Protein AF-A0A7K0VM35-F1 (afdb_monomer)

Sequence (77 aa):
MKFLISVIDNLSGSGTPAEMSVIDAFNDELRANGQFIFAWGLEDPKTATVIDNRNDANIESGKPLFDAKENVSGFWL

Foldseek 3Di:
DADKFFDKDLDFPPDDPVNVVVVVVVQVVCVVVVNFDDKDFDGDQLCDWDADCVVHPRDIRNGHPDPDSMDGGIITD

Structure (mmCIF, N/CA/C/O backbone):
data_AF-A0A7K0VM35-F1
#
_entry.id   AF-A0A7K0VM35-F1
#
loop_
_atom_site.group_PDB
_atom_site.id
_atom_site.type_symbol
_atom_site.label_atom_id
_atom_site.label_alt_id
_atom_site.label_comp_id
_atom_site.label_asym_id
_atom_site.label_entity_id
_atom_site.label_seq_id
_atom_site.pdbx_PDB_ins_code
_atom_site.Cartn_x
_atom_site.Cartn_y
_atom_site.Cartn_z
_atom_site.occupancy
_atom_site.B_iso_or_equiv
_atom_site.auth_seq_id
_atom_site.auth_comp_id
_atom_site.auth_asym_id
_atom_site.auth_atom_id
_atom_site.pdbx_PDB_model_num
ATOM 1 N N . MET A 1 1 ? -19.525 -7.530 3.180 1.00 92.00 1 MET A N 1
ATOM 2 C CA . MET A 1 1 ? -18.743 -7.086 2.004 1.00 92.00 1 MET A CA 1
ATOM 3 C C . MET A 1 1 ? -17.395 -6.586 2.498 1.00 92.00 1 MET A C 1
ATOM 5 O O . MET A 1 1 ? -17.332 -6.196 3.657 1.00 92.00 1 MET A O 1
ATOM 9 N N . LYS A 1 2 ? -16.337 -6.671 1.691 1.00 96.19 2 LYS A N 1
ATOM 10 C CA . LYS A 1 2 ? -14.997 -6.177 2.042 1.00 96.19 2 LYS A CA 1
ATOM 11 C C . LYS A 1 2 ? -14.646 -5.002 1.134 1.00 96.19 2 LYS A C 1
ATOM 13 O O . LYS A 1 2 ? -15.144 -4.962 0.009 1.00 96.19 2 LYS A O 1
ATOM 18 N N . PHE A 1 3 ? -13.845 -4.068 1.631 1.00 97.12 3 PHE A N 1
ATOM 19 C CA . PHE A 1 3 ? -13.509 -2.831 0.933 1.00 97.12 3 PHE A CA 1
ATOM 20 C C . PHE A 1 3 ? -12.006 -2.592 1.016 1.00 97.12 3 PHE A C 1
ATOM 22 O O . PHE A 1 3 ? -11.377 -2.981 1.986 1.00 97.12 3 PHE A O 1
ATOM 29 N N . LEU A 1 4 ? -11.445 -1.941 0.003 1.00 97.94 4 LEU A N 1
ATOM 30 C CA . LEU A 1 4 ? -10.106 -1.373 0.078 1.00 97.94 4 LEU A CA 1
ATOM 31 C C . LEU A 1 4 ? -10.266 0.127 0.319 1.00 97.94 4 LEU A C 1
ATOM 33 O O . LEU A 1 4 ? -10.945 0.796 -0.463 1.00 97.94 4 LEU A O 1
ATOM 37 N N . ILE A 1 5 ? -9.646 0.645 1.376 1.00 97.69 5 ILE A N 1
ATOM 38 C CA . ILE A 1 5 ? -9.581 2.085 1.643 1.00 97.69 5 ILE A CA 1
ATOM 39 C C . ILE A 1 5 ? -8.153 2.528 1.346 1.00 97.69 5 ILE A C 1
ATOM 41 O O . ILE A 1 5 ? -7.232 2.132 2.055 1.00 97.69 5 ILE A O 1
ATOM 45 N N . SER A 1 6 ? -7.958 3.317 0.292 1.00 96.56 6 SER A N 1
ATOM 46 C CA . SER A 1 6 ? -6.643 3.853 -0.070 1.00 96.56 6 SER A CA 1
ATOM 47 C C . SER A 1 6 ? -6.322 5.110 0.733 1.00 96.56 6 SER A C 1
ATOM 49 O O . SER A 1 6 ? -7.142 6.024 0.805 1.00 96.56 6 SER A O 1
ATOM 51 N N . VAL A 1 7 ? -5.111 5.171 1.282 1.00 95.31 7 VAL A N 1
ATOM 52 C CA . VAL A 1 7 ? -4.519 6.401 1.821 1.00 95.31 7 VAL A CA 1
ATOM 53 C C . VAL A 1 7 ? -3.696 7.035 0.722 1.00 95.31 7 VAL A C 1
ATOM 55 O O . VAL A 1 7 ? -2.887 6.353 0.094 1.00 95.31 7 VAL A O 1
ATOM 58 N N . ILE A 1 8 ? -3.932 8.317 0.469 1.00 94.06 8 ILE A N 1
ATOM 59 C CA . ILE A 1 8 ? -3.217 9.083 -0.546 1.00 94.06 8 ILE A CA 1
ATOM 60 C C . ILE A 1 8 ? -2.316 10.120 0.113 1.00 94.06 8 ILE A C 1
ATOM 62 O O . ILE A 1 8 ? -2.660 10.679 1.153 1.00 94.06 8 ILE A O 1
ATOM 66 N N . ASP A 1 9 ? -1.172 10.379 -0.507 1.00 92.50 9 ASP A N 1
ATOM 67 C CA . ASP A 1 9 ? -0.234 11.422 -0.107 1.00 92.50 9 ASP A CA 1
ATOM 68 C C . ASP A 1 9 ? 0.462 12.002 -1.348 1.00 92.50 9 ASP A C 1
ATOM 70 O O . ASP A 1 9 ? 0.428 11.430 -2.440 1.00 92.50 9 ASP A O 1
ATOM 74 N N . ASN A 1 10 ? 1.095 13.158 -1.188 1.00 91.69 10 ASN A N 1
ATOM 75 C CA . ASN A 1 10 ? 2.031 13.734 -2.148 1.00 91.69 10 ASN A CA 1
ATOM 76 C C . ASN A 1 10 ? 3.408 14.066 -1.543 1.00 91.69 10 ASN A C 1
ATOM 78 O O . ASN A 1 10 ? 4.267 14.615 -2.242 1.00 91.69 10 ASN A O 1
ATOM 82 N N . LEU A 1 11 ? 3.607 13.738 -0.266 1.00 78.25 11 LEU A N 1
ATOM 83 C CA . LEU A 1 11 ? 4.866 13.797 0.464 1.00 78.25 11 LEU A CA 1
ATOM 84 C C . LEU A 1 11 ? 5.321 12.377 0.844 1.00 78.25 11 LEU A C 1
ATOM 86 O O . LEU A 1 11 ? 4.630 11.395 0.596 1.00 78.25 11 LEU A O 1
ATOM 90 N N . SER A 1 12 ? 6.516 12.277 1.427 1.00 79.00 12 SER A N 1
ATOM 91 C CA . SER A 1 12 ? 7.016 11.049 2.048 1.00 79.00 12 SER A CA 1
ATOM 92 C C . SER A 1 12 ? 7.184 11.283 3.546 1.00 79.00 12 SER A C 1
ATOM 94 O O . SER A 1 12 ? 7.688 12.335 3.950 1.00 79.00 12 SER A O 1
ATOM 96 N N . GLY A 1 13 ? 6.729 10.327 4.362 1.00 77.19 13 GLY A N 1
ATOM 97 C CA . GLY A 1 13 ? 6.810 10.410 5.823 1.00 77.19 13 GLY A CA 1
ATOM 98 C C . GLY A 1 13 ? 6.020 11.578 6.424 1.00 77.19 13 GLY A C 1
ATOM 99 O O . GLY A 1 13 ? 6.469 12.172 7.401 1.00 77.19 13 GLY A O 1
ATOM 100 N N . SER A 1 14 ? 4.874 11.935 5.836 1.00 82.62 14 SER A N 1
ATOM 101 C CA . SER A 1 14 ? 4.042 13.065 6.281 1.00 82.62 14 SER A CA 1
ATOM 102 C C . SER A 1 14 ? 3.318 12.830 7.610 1.00 82.62 14 SER A C 1
ATOM 104 O O . SER A 1 14 ? 2.887 13.794 8.239 1.00 82.62 14 SER A O 1
ATOM 106 N N . GLY A 1 15 ? 3.202 11.570 8.043 1.00 87.06 15 GLY A N 1
ATOM 107 C CA . GLY A 1 15 ? 2.474 11.192 9.248 1.00 87.06 15 GLY A CA 1
ATOM 108 C C . GLY A 1 15 ? 3.046 11.831 10.512 1.00 87.06 15 GLY A C 1
ATOM 109 O O . GLY A 1 15 ? 4.224 11.683 10.844 1.00 87.06 15 GLY A O 1
ATOM 110 N N . THR A 1 16 ? 2.188 12.518 11.256 1.00 92.38 16 THR A N 1
ATOM 111 C CA . THR A 1 16 ? 2.530 13.137 12.538 1.00 92.38 16 THR A CA 1
ATOM 112 C C . THR A 1 16 ? 2.183 12.225 13.719 1.00 92.38 16 THR A C 1
ATOM 114 O O . THR A 1 16 ? 1.259 11.414 13.635 1.00 92.38 16 THR A O 1
ATOM 117 N N . PRO A 1 17 ? 2.835 12.385 14.888 1.00 95.00 17 PRO A N 1
ATOM 118 C CA . PRO A 1 17 ? 2.460 11.636 16.090 1.00 95.00 17 PRO A CA 1
ATOM 119 C C . PRO A 1 17 ? 0.993 11.827 16.510 1.00 95.00 17 PRO A C 1
ATOM 121 O O . PRO A 1 17 ? 0.384 10.917 17.069 1.00 95.00 17 PRO A O 1
ATOM 124 N N . ALA A 1 18 ? 0.417 13.003 16.239 1.00 96.38 18 ALA A N 1
ATOM 125 C CA . ALA A 1 18 ? -0.987 13.278 16.525 1.00 96.38 18 ALA A CA 1
ATOM 126 C C . ALA A 1 18 ? -1.919 12.463 15.615 1.00 96.38 18 ALA A C 1
ATOM 128 O O . ALA A 1 18 ? -2.881 11.875 16.104 1.00 96.38 18 ALA A O 1
ATOM 129 N N . GLU A 1 19 ? -1.612 12.374 14.319 1.00 93.88 19 GLU A N 1
ATOM 130 C CA . GLU A 1 19 ? -2.366 11.539 13.378 1.00 93.88 19 GLU A CA 1
ATOM 131 C C . GLU A 1 19 ? -2.243 10.055 13.715 1.00 93.88 19 GLU A C 1
ATOM 133 O O . GLU A 1 19 ? -3.250 9.354 13.686 1.00 93.88 19 GLU A O 1
ATOM 138 N N . MET A 1 20 ? -1.058 9.586 14.125 1.00 94.00 20 MET A N 1
ATOM 139 C CA . MET A 1 20 ? -0.871 8.198 14.567 1.00 94.00 20 MET A CA 1
ATOM 140 C C . MET A 1 20 ? -1.796 7.837 15.737 1.00 94.00 20 MET A C 1
ATOM 142 O O . MET A 1 20 ? -2.435 6.792 15.706 1.00 94.00 20 MET A O 1
ATOM 146 N N . SER A 1 21 ? -1.955 8.737 16.714 1.00 97.44 21 SER A N 1
ATOM 147 C CA . SER A 1 21 ? -2.884 8.538 17.839 1.00 97.44 21 SER A CA 1
ATOM 148 C C . SER A 1 21 ? -4.351 8.444 17.389 1.00 97.44 21 SER A C 1
ATOM 150 O O . SER A 1 21 ? -5.118 7.619 17.888 1.00 97.44 21 SER A O 1
ATOM 152 N N . VAL A 1 22 ? -4.756 9.255 16.404 1.00 97.69 22 VAL A N 1
ATOM 153 C CA . VAL A 1 22 ? -6.111 9.195 15.828 1.00 97.69 22 VAL A CA 1
ATOM 154 C C . VAL A 1 22 ? -6.317 7.904 15.028 1.00 97.69 22 VAL A C 1
ATOM 156 O O . VAL A 1 22 ? -7.383 7.293 15.112 1.00 97.69 22 VAL A O 1
ATOM 159 N N . ILE A 1 23 ? -5.297 7.458 14.291 1.00 96.56 23 ILE A N 1
ATOM 160 C CA . ILE A 1 23 ? -5.305 6.187 13.557 1.00 96.56 23 ILE A CA 1
ATOM 161 C C . ILE A 1 23 ? -5.429 5.003 14.522 1.00 96.56 23 ILE A C 1
ATOM 163 O O . ILE A 1 23 ? -6.183 4.072 14.238 1.00 96.56 23 ILE A O 1
ATOM 167 N N . ASP A 1 24 ? -4.743 5.036 15.665 1.00 97.69 24 ASP A N 1
ATOM 168 C CA . ASP A 1 24 ? -4.846 3.994 16.689 1.00 97.69 24 ASP A CA 1
ATOM 169 C C . ASP A 1 24 ? -6.276 3.887 17.230 1.00 97.69 24 ASP A C 1
ATOM 171 O O . ASP A 1 24 ? -6.855 2.799 17.216 1.00 97.69 24 ASP A O 1
ATOM 175 N N . ALA A 1 25 ? -6.889 5.018 17.592 1.00 98.44 25 ALA A N 1
ATOM 176 C CA . ALA A 1 25 ? -8.280 5.055 18.042 1.00 98.44 25 ALA A CA 1
ATOM 177 C C . ALA A 1 25 ? -9.264 4.533 16.978 1.00 98.44 25 ALA A C 1
ATOM 179 O O . ALA A 1 25 ? -10.165 3.753 17.292 1.00 98.44 25 ALA A O 1
ATOM 180 N N . PHE A 1 26 ? -9.075 4.913 15.711 1.00 98.00 26 PHE A N 1
ATOM 181 C CA . PHE A 1 26 ? -9.890 4.413 14.602 1.00 98.00 26 PHE A CA 1
ATOM 182 C C . PHE A 1 26 ? -9.724 2.899 14.399 1.00 98.00 26 PHE A C 1
ATOM 184 O O . PHE A 1 26 ? -10.706 2.169 14.246 1.00 98.00 26 PHE A O 1
ATOM 191 N N . ASN A 1 27 ? -8.489 2.395 14.447 1.00 98.25 27 ASN A N 1
ATOM 192 C CA . ASN A 1 27 ? -8.211 0.965 14.334 1.00 98.25 27 ASN A CA 1
ATOM 193 C C . ASN A 1 27 ? -8.836 0.169 15.489 1.00 98.25 27 ASN A C 1
ATOM 195 O O . ASN A 1 27 ? -9.334 -0.937 15.269 1.00 98.25 27 ASN A O 1
ATOM 199 N N . ASP A 1 28 ? -8.838 0.716 16.704 1.00 98.62 28 ASP A N 1
ATOM 200 C CA . ASP A 1 28 ? -9.477 0.092 17.863 1.00 98.62 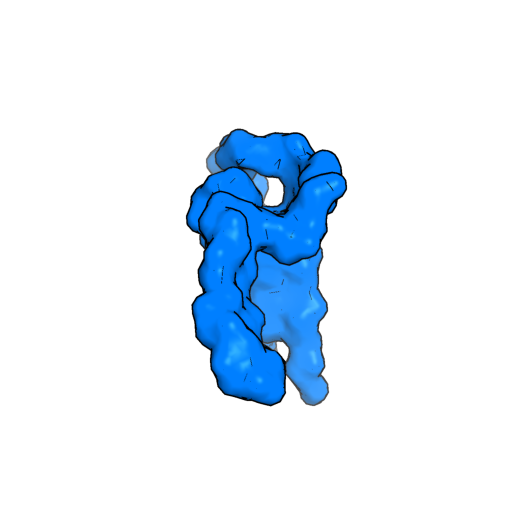28 ASP A CA 1
ATOM 201 C C . ASP A 1 28 ? -10.999 0.021 17.714 1.00 98.62 28 ASP A C 1
ATOM 203 O O . ASP A 1 28 ? -11.592 -1.018 18.017 1.00 98.62 28 ASP A O 1
ATOM 207 N N . GLU A 1 29 ? -11.633 1.055 17.158 1.00 98.50 29 GLU A N 1
ATOM 208 C CA . GLU A 1 29 ? -13.059 1.025 16.824 1.00 98.50 29 GLU A CA 1
ATOM 209 C C . GLU A 1 29 ? -13.370 -0.061 15.781 1.00 98.50 29 GLU A C 1
ATOM 211 O O . GLU A 1 29 ? -14.295 -0.861 15.966 1.00 98.50 29 GLU A O 1
ATOM 216 N N . LEU A 1 30 ? -12.566 -0.166 14.717 1.00 98.31 30 LEU A N 1
ATOM 217 C CA . LEU A 1 30 ? -12.722 -1.223 13.713 1.00 98.31 30 LEU A CA 1
ATOM 218 C C . LEU A 1 30 ? -12.564 -2.622 14.325 1.00 98.31 30 LEU A C 1
ATOM 220 O O . LEU A 1 30 ? -13.310 -3.539 13.971 1.00 98.31 30 LEU A O 1
ATOM 224 N N . ARG A 1 31 ? -11.609 -2.816 15.245 1.00 98.50 31 ARG A N 1
ATOM 225 C CA . ARG A 1 31 ? -11.406 -4.099 15.941 1.00 98.50 31 ARG A CA 1
ATOM 226 C C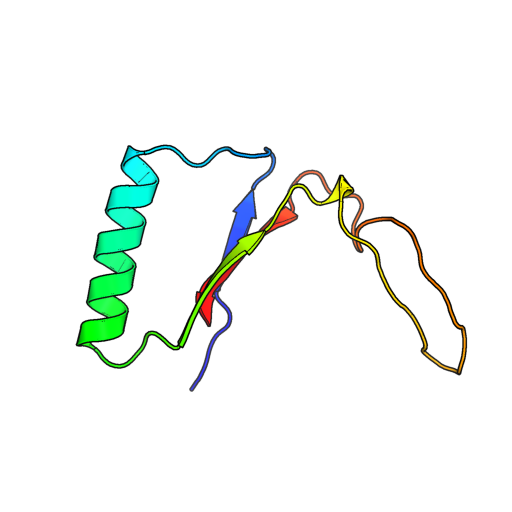 . ARG A 1 31 ? -12.582 -4.436 16.846 1.00 98.50 31 ARG A C 1
ATOM 228 O O . ARG A 1 31 ? -13.083 -5.556 16.778 1.00 98.50 31 ARG A O 1
ATOM 23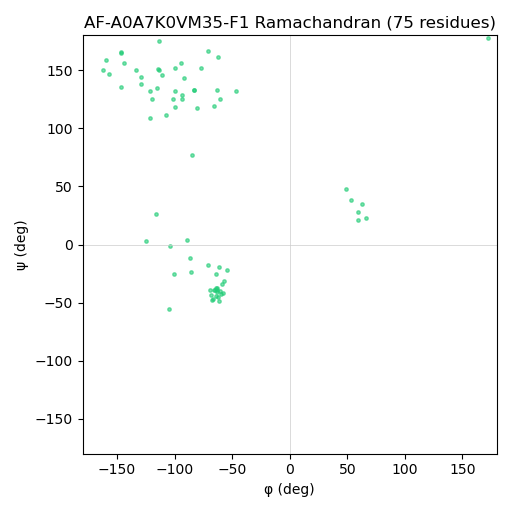5 N N . ALA A 1 32 ? -13.047 -3.477 17.646 1.00 98.69 32 ALA A N 1
ATOM 236 C CA . ALA A 1 32 ? -14.180 -3.657 18.550 1.00 98.69 32 ALA A CA 1
ATOM 237 C C . ALA A 1 32 ? -15.460 -4.064 17.801 1.00 98.69 32 ALA A C 1
ATOM 239 O O . ALA A 1 32 ? -16.243 -4.870 18.299 1.00 98.69 32 ALA A O 1
ATOM 240 N N . ASN A 1 33 ? -15.634 -3.568 16.574 1.00 98.31 33 ASN A N 1
ATOM 241 C CA . ASN A 1 33 ? -16.766 -3.899 15.709 1.00 98.31 33 ASN A CA 1
ATOM 242 C C . ASN A 1 33 ? -16.535 -5.136 14.815 1.00 98.31 33 ASN A C 1
ATOM 244 O O . ASN A 1 33 ? -17.384 -5.459 13.983 1.00 98.31 33 ASN A O 1
ATOM 248 N N . GLY A 1 34 ? -15.401 -5.837 14.947 1.00 97.88 34 GLY A N 1
ATOM 249 C CA . GLY A 1 34 ? -15.073 -7.015 14.132 1.00 97.88 34 GLY A CA 1
ATOM 250 C C . GLY A 1 34 ? -14.852 -6.707 12.644 1.00 97.88 34 GLY A C 1
ATOM 251 O O . GLY A 1 34 ? -15.029 -7.581 11.792 1.00 97.88 34 GLY A O 1
ATOM 252 N N . GLN A 1 35 ? -14.506 -5.460 12.320 1.00 97.94 35 GLN A N 1
ATOM 253 C CA . GLN A 1 35 ? -14.329 -4.959 10.957 1.00 97.94 35 GLN A CA 1
ATOM 254 C C . GLN A 1 35 ? -12.861 -4.889 10.528 1.00 97.94 35 GLN A C 1
ATOM 256 O O . GLN A 1 35 ? -12.595 -4.985 9.334 1.00 97.94 35 GLN A O 1
ATOM 261 N N . PHE A 1 36 ? -11.921 -4.772 11.470 1.00 98.12 36 PHE A N 1
ATOM 262 C CA . PHE A 1 36 ? -10.492 -4.676 11.164 1.00 98.12 36 PHE A CA 1
ATOM 263 C C . PHE A 1 36 ? -9.956 -5.969 10.528 1.00 98.12 36 PHE A C 1
ATOM 265 O O . PHE A 1 36 ? -9.981 -7.026 11.163 1.00 98.12 36 PHE A O 1
ATOM 272 N N . ILE A 1 37 ? -9.432 -5.882 9.301 1.00 98.12 37 ILE A N 1
ATOM 273 C CA . ILE A 1 37 ? -8.693 -6.980 8.657 1.00 98.12 37 ILE A CA 1
ATOM 274 C C . ILE A 1 37 ? -7.199 -6.678 8.672 1.00 98.12 37 ILE A C 1
ATOM 276 O O . ILE A 1 37 ? -6.410 -7.489 9.154 1.00 98.12 37 ILE A O 1
ATOM 280 N N . PHE A 1 38 ? -6.812 -5.523 8.128 1.00 97.62 38 PHE A N 1
ATOM 281 C CA . PHE A 1 38 ? -5.418 -5.128 7.972 1.00 97.62 38 PHE A CA 1
ATOM 282 C C . PHE A 1 38 ? -5.300 -3.619 7.736 1.00 97.62 38 PHE A C 1
ATOM 284 O O . PHE A 1 38 ? -6.191 -3.017 7.139 1.00 97.62 38 PHE A O 1
ATOM 291 N N . ALA A 1 39 ? -4.185 -3.033 8.169 1.00 97.50 39 ALA A N 1
ATOM 292 C CA . ALA A 1 39 ? -3.823 -1.645 7.910 1.00 97.50 39 ALA A CA 1
ATOM 293 C C . ALA A 1 39 ? -2.302 -1.531 7.786 1.00 97.50 39 ALA A C 1
ATOM 295 O O . ALA A 1 39 ? -1.590 -2.115 8.609 1.00 97.50 39 ALA A O 1
ATOM 296 N N . TRP A 1 40 ? -1.802 -0.790 6.795 1.00 95.25 40 TRP A N 1
ATOM 297 C CA . TRP A 1 40 ? -0.361 -0.576 6.634 1.00 95.25 40 TRP A CA 1
ATOM 298 C C . TRP A 1 40 ? -0.030 0.691 5.846 1.00 95.25 40 TRP A C 1
ATOM 300 O O . TRP A 1 40 ? -0.753 1.056 4.917 1.00 95.25 40 TRP A O 1
ATOM 310 N N . GLY A 1 41 ? 1.086 1.325 6.206 1.00 93.44 41 GLY A N 1
ATOM 311 C CA . GLY A 1 41 ? 1.697 2.421 5.452 1.00 93.44 41 GLY A CA 1
ATOM 312 C C . GLY A 1 41 ? 2.738 1.901 4.460 1.00 93.44 41 GLY A C 1
ATOM 313 O O . GLY A 1 41 ? 3.457 0.948 4.743 1.00 93.44 41 GLY A O 1
ATOM 314 N N . LEU A 1 42 ? 2.819 2.514 3.289 1.00 92.38 42 LEU A N 1
ATOM 315 C CA . LEU A 1 42 ? 3.796 2.205 2.251 1.00 92.38 42 LEU A CA 1
ATOM 316 C C . LEU A 1 42 ? 4.946 3.218 2.288 1.00 92.38 42 LEU A C 1
ATOM 318 O O . LEU A 1 42 ? 4.774 4.361 2.701 1.00 92.38 42 LEU A O 1
ATOM 322 N N . GLU A 1 43 ? 6.121 2.776 1.848 1.00 91.44 43 GLU A N 1
ATOM 323 C CA . GLU A 1 43 ? 7.293 3.634 1.644 1.00 91.44 43 GLU A CA 1
ATOM 324 C C . GLU A 1 43 ? 7.095 4.558 0.425 1.00 91.44 43 GLU A C 1
ATOM 326 O O . GLU A 1 43 ? 6.199 4.329 -0.393 1.00 91.44 43 GLU A O 1
ATOM 331 N N . ASP A 1 44 ? 7.949 5.580 0.271 1.00 90.31 44 ASP A N 1
ATOM 332 C CA . ASP A 1 44 ? 7.943 6.469 -0.903 1.00 90.31 44 ASP A CA 1
ATOM 333 C C . ASP A 1 44 ? 7.870 5.658 -2.222 1.00 90.31 44 ASP A C 1
ATOM 335 O O . ASP A 1 44 ? 8.667 4.724 -2.408 1.00 90.31 44 ASP A O 1
ATOM 339 N N . PRO A 1 45 ? 6.974 6.011 -3.173 1.00 91.88 45 PRO A N 1
ATOM 340 C CA .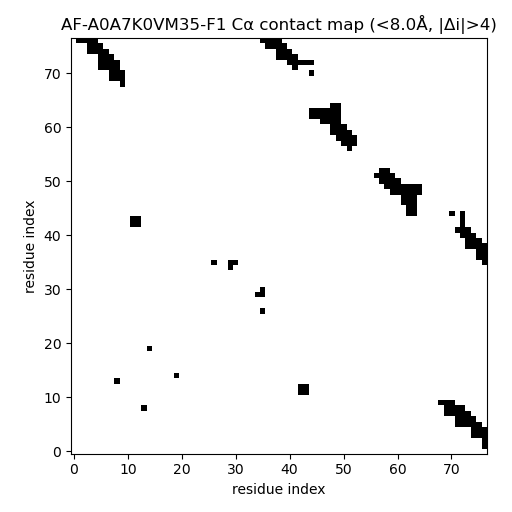 PRO A 1 45 ? 6.801 5.289 -4.436 1.00 91.88 45 PRO A CA 1
ATOM 341 C C . PRO A 1 45 ? 8.079 5.110 -5.258 1.00 91.88 45 PRO A C 1
ATOM 343 O O . PRO A 1 45 ? 8.146 4.196 -6.078 1.00 91.88 45 PRO A O 1
ATOM 346 N N . LYS A 1 46 ? 9.111 5.940 -5.056 1.00 90.75 46 LYS A N 1
ATOM 347 C CA . LYS A 1 46 ? 10.428 5.779 -5.700 1.00 90.75 46 LYS A CA 1
ATOM 348 C C . LYS A 1 46 ? 11.123 4.466 -5.343 1.00 90.75 46 LYS A C 1
ATOM 350 O O . LYS A 1 46 ? 12.038 4.067 -6.055 1.00 90.75 46 LYS A O 1
ATOM 355 N N . THR A 1 47 ? 10.718 3.819 -4.253 1.00 92.75 47 THR A N 1
ATOM 356 C CA . THR A 1 47 ? 11.220 2.502 -3.840 1.00 92.75 47 THR A CA 1
ATOM 357 C C . THR A 1 47 ? 10.459 1.341 -4.485 1.00 92.75 47 THR A C 1
ATOM 359 O O . THR A 1 47 ? 10.902 0.197 -4.406 1.00 92.75 47 THR A O 1
ATOM 362 N N . ALA A 1 48 ? 9.319 1.613 -5.130 1.00 94.44 48 ALA A N 1
ATOM 363 C CA . ALA A 1 48 ? 8.478 0.588 -5.727 1.00 94.44 48 ALA A CA 1
ATOM 364 C C . ALA A 1 48 ? 9.046 0.078 -7.061 1.00 94.44 48 ALA A C 1
ATOM 366 O O . ALA A 1 48 ? 9.684 0.809 -7.818 1.00 94.44 48 ALA A O 1
ATOM 367 N N . THR A 1 49 ? 8.729 -1.177 -7.378 1.00 96.44 49 THR A N 1
ATOM 368 C CA . THR A 1 49 ? 9.030 -1.809 -8.666 1.00 96.44 49 THR A CA 1
ATOM 369 C C . THR A 1 49 ? 7.763 -2.453 -9.224 1.00 96.44 49 THR 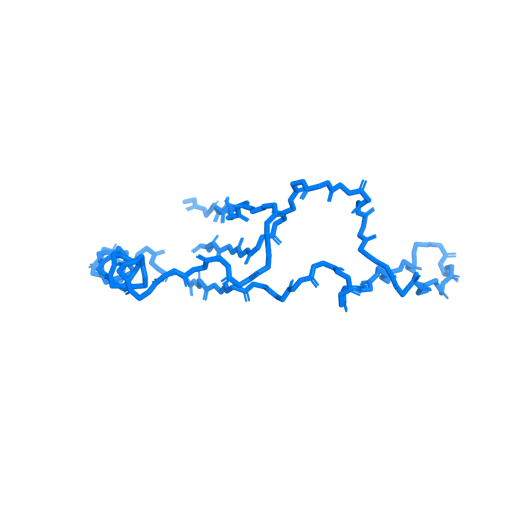A C 1
ATOM 371 O O . THR A 1 49 ? 6.991 -3.064 -8.480 1.00 96.44 49 THR A O 1
ATOM 374 N N . VAL A 1 50 ? 7.517 -2.309 -10.528 1.00 97.00 50 VAL A N 1
ATOM 375 C CA . VAL A 1 50 ? 6.447 -3.041 -11.218 1.00 97.00 50 VAL A CA 1
ATOM 376 C C . VAL A 1 50 ? 7.032 -4.306 -11.813 1.00 97.00 50 VAL A C 1
ATOM 378 O O . VAL A 1 50 ? 7.957 -4.243 -12.621 1.00 97.00 50 VAL A O 1
ATOM 381 N N . ILE A 1 51 ? 6.429 -5.436 -11.452 1.00 97.69 51 ILE A N 1
ATOM 382 C CA . ILE A 1 51 ? 6.675 -6.732 -12.076 1.00 97.69 51 ILE A CA 1
ATOM 383 C C . ILE A 1 51 ? 5.550 -7.005 -13.074 1.00 97.69 51 ILE A C 1
ATOM 385 O O . ILE A 1 51 ? 4.384 -7.105 -12.687 1.00 97.69 51 ILE A O 1
ATOM 389 N N . ASP A 1 52 ? 5.895 -7.131 -14.354 1.00 97.25 52 ASP A N 1
ATOM 390 C CA . ASP A 1 52 ? 4.966 -7.477 -15.428 1.00 97.25 52 ASP A CA 1
ATOM 391 C C . ASP A 1 52 ? 5.419 -8.749 -16.146 1.00 97.25 52 ASP A C 1
ATOM 393 O O . ASP A 1 52 ? 6.392 -8.760 -16.900 1.00 97.25 52 ASP A O 1
ATOM 397 N N . ASN A 1 53 ? 4.670 -9.829 -15.920 1.00 97.44 53 ASN A N 1
ATOM 398 C CA . ASN A 1 53 ? 4.871 -11.109 -16.593 1.00 97.44 53 ASN A CA 1
ATOM 399 C C . ASN A 1 53 ? 3.678 -11.511 -17.476 1.00 97.44 53 ASN A C 1
ATOM 401 O O . ASN A 1 53 ? 3.416 -12.694 -17.695 1.00 97.44 53 ASN A O 1
ATOM 405 N N . ARG A 1 54 ? 2.901 -10.542 -17.973 1.00 97.31 54 ARG A N 1
ATOM 406 C CA . ARG A 1 54 ? 1.860 -10.826 -18.970 1.00 97.31 54 ARG A CA 1
ATOM 407 C C . ARG A 1 54 ? 2.522 -11.352 -20.242 1.00 97.31 54 ARG A C 1
ATOM 409 O O . ARG A 1 54 ? 3.479 -10.756 -20.722 1.00 97.31 54 ARG A O 1
ATOM 416 N N . ASN A 1 55 ? 1.991 -12.439 -20.802 1.00 97.62 55 ASN A N 1
ATOM 417 C CA . ASN A 1 55 ? 2.541 -13.094 -21.997 1.00 97.62 55 ASN A CA 1
ATOM 418 C C . ASN A 1 55 ? 4.041 -13.442 -21.870 1.00 97.62 55 ASN A C 1
ATOM 420 O O . ASN A 1 55 ? 4.789 -13.263 -22.828 1.00 97.62 55 ASN A O 1
ATOM 424 N N . ASP A 1 56 ? 4.480 -13.875 -20.684 1.00 97.31 56 ASP A N 1
ATOM 425 C CA . ASP A 1 56 ? 5.872 -14.259 -20.401 1.00 97.31 56 ASP A CA 1
ATOM 426 C C . ASP A 1 56 ? 6.903 -13.136 -20.638 1.00 97.31 56 ASP A C 1
ATOM 428 O O . ASP A 1 56 ? 8.073 -13.389 -20.939 1.00 97.31 56 ASP A O 1
ATOM 432 N N . ALA A 1 57 ? 6.478 -11.873 -20.494 1.00 97.50 57 ALA A N 1
ATOM 433 C CA . ALA A 1 57 ? 7.309 -10.707 -20.785 1.00 97.50 57 ALA A CA 1
ATOM 434 C C . ALA A 1 57 ? 8.542 -10.562 -19.874 1.00 97.50 57 ALA A C 1
ATOM 436 O O . ALA A 1 57 ? 9.525 -9.963 -20.305 1.00 97.50 57 ALA A O 1
ATOM 437 N N . ASN A 1 58 ? 8.515 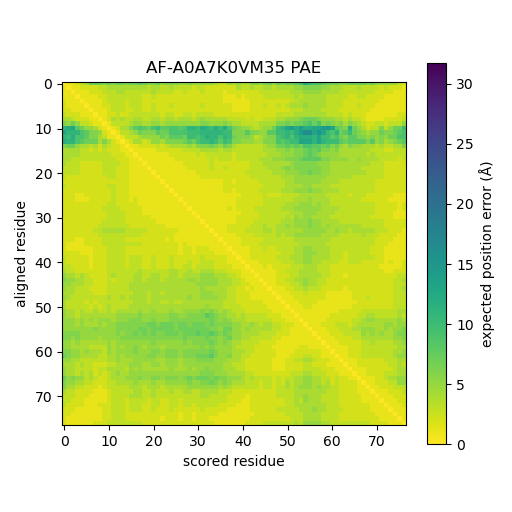-11.110 -18.649 1.00 97.44 5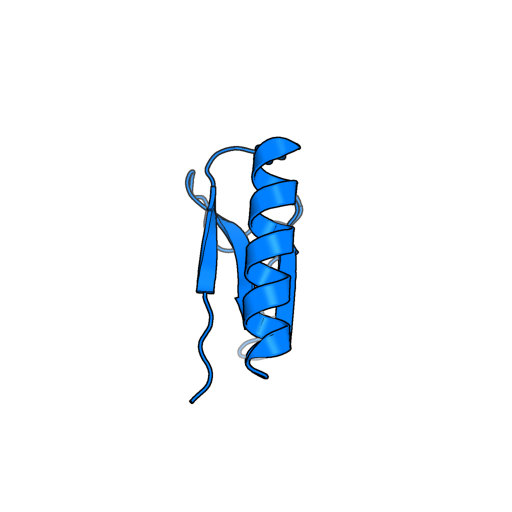8 ASN A N 1
ATOM 438 C CA . ASN A 1 58 ? 9.613 -11.038 -17.674 1.00 97.44 58 ASN A CA 1
ATOM 439 C C . ASN A 1 58 ? 10.179 -9.614 -17.463 1.00 97.44 58 ASN A C 1
ATOM 441 O O . ASN A 1 58 ? 11.393 -9.406 -17.484 1.00 97.44 58 ASN A O 1
ATOM 445 N N . ILE A 1 59 ? 9.304 -8.624 -17.268 1.00 97.88 59 ILE A N 1
ATOM 446 C CA . ILE A 1 59 ? 9.695 -7.220 -17.089 1.00 97.88 59 ILE A CA 1
ATOM 447 C C . ILE A 1 59 ? 9.688 -6.848 -15.604 1.00 97.88 59 ILE A C 1
ATOM 449 O O . ILE A 1 59 ? 8.702 -7.058 -14.899 1.00 97.88 59 ILE A O 1
ATOM 453 N N . GLU A 1 60 ? 10.768 -6.205 -15.166 1.00 97.62 60 GLU A N 1
ATOM 454 C CA . GLU A 1 60 ? 10.856 -5.445 -13.921 1.00 97.62 60 GLU A CA 1
ATOM 455 C C . GLU A 1 60 ? 11.191 -3.985 -14.267 1.00 97.62 60 GLU A C 1
ATOM 457 O O . GLU A 1 60 ? 12.168 -3.720 -14.970 1.00 97.62 60 GLU A O 1
ATOM 462 N N . SER A 1 61 ? 10.386 -3.025 -13.803 1.00 96.44 61 SER A N 1
ATOM 463 C CA . SER A 1 61 ? 10.556 -1.614 -14.182 1.00 96.44 61 SER A CA 1
ATOM 464 C C . SER A 1 61 ? 11.559 -0.837 -13.322 1.00 96.44 61 SER A C 1
ATOM 466 O O . SER A 1 61 ? 12.036 0.211 -13.766 1.00 96.44 61 SER A O 1
ATOM 468 N N . GLY A 1 62 ? 11.820 -1.280 -12.085 1.00 95.94 62 GLY A N 1
ATOM 469 C CA . GLY A 1 62 ? 12.559 -0.504 -11.079 1.00 95.94 62 GLY A CA 1
ATOM 470 C C . GLY A 1 62 ? 11.907 0.845 -10.739 1.00 95.94 62 GLY A C 1
ATOM 471 O O . GLY A 1 62 ? 12.597 1.779 -10.333 1.00 95.94 62 GLY A O 1
ATOM 472 N N . LYS A 1 63 ? 10.604 0.988 -11.014 1.00 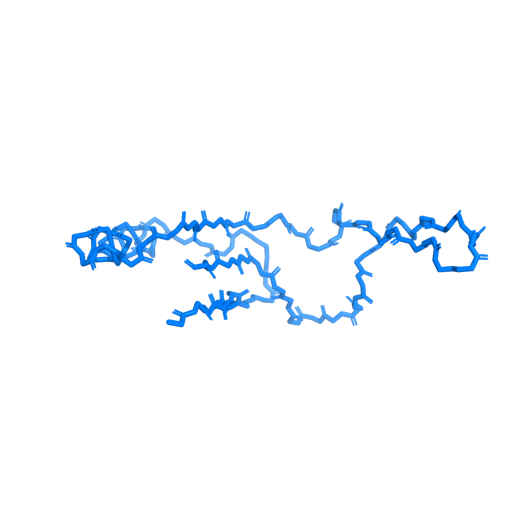94.50 63 LYS A N 1
ATOM 473 C CA . LYS A 1 63 ? 9.829 2.232 -10.898 1.00 94.50 63 LYS A CA 1
ATOM 474 C C . LYS A 1 63 ? 8.404 1.944 -10.416 1.00 94.50 63 LYS A C 1
ATOM 476 O O . LYS A 1 63 ? 7.891 0.854 -10.688 1.00 94.50 63 LYS A O 1
ATOM 481 N N . PRO A 1 64 ? 7.715 2.925 -9.806 1.00 94.50 64 PRO A N 1
ATOM 482 C CA . PRO A 1 64 ? 6.293 2.805 -9.505 1.00 94.50 64 PRO A CA 1
ATOM 483 C C . PRO A 1 64 ? 5.451 2.666 -10.780 1.00 94.50 64 PRO A C 1
ATOM 485 O O . PRO A 1 64 ? 5.880 3.016 -11.880 1.00 94.50 64 PRO A O 1
ATOM 488 N N . LEU A 1 65 ? 4.220 2.177 -10.615 1.00 94.31 65 LEU A N 1
ATOM 489 C CA . LEU A 1 65 ? 3.276 1.995 -11.722 1.00 94.31 65 LEU A CA 1
ATOM 490 C C . LEU A 1 65 ? 2.874 3.313 -12.390 1.00 94.31 65 LEU A C 1
ATOM 492 O O . LEU A 1 65 ? 2.720 3.359 -13.610 1.00 94.31 65 LEU A O 1
ATOM 496 N N . PHE A 1 66 ? 2.711 4.370 -11.598 1.00 93.19 66 PHE A N 1
ATOM 497 C CA . PHE A 1 66 ? 2.323 5.690 -12.075 1.00 93.19 66 PHE A CA 1
ATOM 498 C C . PHE A 1 66 ? 3.385 6.717 -11.688 1.00 93.19 66 PHE A C 1
ATOM 500 O O . PHE A 1 66 ? 3.791 6.787 -10.529 1.00 93.19 66 PHE A O 1
ATOM 507 N N . ASP A 1 67 ? 3.796 7.533 -12.657 1.00 90.62 67 ASP A N 1
ATOM 508 C CA . ASP A 1 67 ? 4.614 8.724 -12.423 1.00 90.62 67 ASP A CA 1
ATOM 509 C C . ASP A 1 67 ? 3.689 9.894 -12.063 1.00 90.62 67 ASP A C 1
ATOM 511 O O . ASP A 1 67 ? 3.310 10.710 -12.905 1.00 90.62 67 ASP A O 1
ATOM 515 N N . ALA A 1 68 ? 3.208 9.886 -10.819 1.00 92.12 68 ALA A N 1
ATOM 516 C CA . ALA A 1 68 ? 2.224 10.833 -10.315 1.00 92.12 68 ALA A CA 1
ATOM 517 C C . ALA A 1 68 ? 2.691 11.466 -9.004 1.00 92.12 68 ALA A C 1
ATOM 519 O O . ALA A 1 68 ? 3.314 10.820 -8.162 1.00 92.12 68 ALA A O 1
ATOM 520 N N . LYS A 1 69 ? 2.362 12.751 -8.829 1.00 91.00 69 LYS A N 1
ATOM 521 C CA . LYS A 1 69 ? 2.664 13.480 -7.593 1.00 91.00 69 LYS A CA 1
ATOM 522 C C . LYS A 1 69 ? 1.846 12.938 -6.418 1.00 91.00 69 LYS A C 1
ATOM 524 O O . LYS A 1 69 ? 2.404 12.711 -5.353 1.00 91.00 69 LYS A O 1
ATOM 529 N N . GLU A 1 70 ? 0.544 12.757 -6.615 1.00 94.06 70 GLU A N 1
ATOM 530 C CA . GLU A 1 70 ? -0.316 12.072 -5.650 1.00 94.06 70 GLU A CA 1
ATOM 531 C C . GLU A 1 70 ? -0.206 10.563 -5.860 1.00 94.06 70 GLU A C 1
ATOM 533 O O . GLU A 1 70 ? -0.242 10.079 -6.993 1.00 94.06 70 GLU A O 1
ATOM 538 N N . ASN A 1 71 ? -0.027 9.830 -4.770 1.00 93.31 71 ASN A N 1
ATOM 539 C CA . ASN A 1 71 ? 0.247 8.404 -4.780 1.00 93.31 71 ASN A CA 1
ATOM 540 C C . ASN A 1 71 ? -0.383 7.721 -3.561 1.00 93.31 71 ASN A C 1
ATOM 542 O O . ASN A 1 71 ? -0.815 8.383 -2.620 1.00 93.31 71 ASN A O 1
ATOM 546 N N . VAL A 1 72 ? -0.457 6.389 -3.598 1.00 93.88 72 VAL A N 1
ATOM 547 C CA . VAL A 1 72 ? -0.956 5.596 -2.471 1.00 93.88 72 VAL A CA 1
ATOM 548 C C . VAL A 1 72 ? 0.159 5.434 -1.444 1.00 93.88 72 VAL A C 1
ATOM 550 O O . VAL A 1 72 ? 1.171 4.800 -1.730 1.00 93.88 72 VAL A O 1
ATOM 553 N N . SER A 1 73 ? -0.065 5.956 -0.244 1.00 93.81 73 SER A N 1
ATOM 554 C CA . SER A 1 73 ? 0.869 5.918 0.885 1.00 93.81 73 SER A CA 1
ATOM 555 C C . SER A 1 73 ? 0.486 4.888 1.946 1.00 93.81 73 SER A C 1
ATOM 557 O O . SER A 1 73 ? 1.187 4.714 2.937 1.00 93.81 73 SER A O 1
ATOM 559 N N . GLY A 1 74 ? -0.627 4.181 1.763 1.00 95.12 74 GLY A N 1
ATOM 560 C CA . GLY A 1 74 ? -1.109 3.179 2.702 1.00 95.12 74 GLY A CA 1
ATOM 561 C C . GLY A 1 74 ? -2.491 2.671 2.334 1.00 95.12 74 GLY A C 1
ATOM 562 O O . GLY A 1 74 ? -3.105 3.122 1.363 1.00 95.12 74 GLY A O 1
ATOM 563 N N . PHE A 1 75 ? -2.991 1.713 3.104 1.00 97.25 75 PHE A N 1
ATOM 564 C CA . PHE A 1 75 ? -4.334 1.184 2.907 1.00 97.25 75 PHE A CA 1
ATOM 565 C C . PHE A 1 75 ? -4.892 0.484 4.148 1.00 97.25 75 PHE A C 1
ATOM 567 O O . PHE A 1 75 ? -4.139 -0.010 4.990 1.00 97.25 75 PHE A O 1
ATOM 574 N N . TRP A 1 76 ? -6.221 0.379 4.189 1.00 98.56 76 TRP A N 1
ATOM 575 C CA . TRP A 1 76 ? -6.966 -0.566 5.024 1.00 98.56 76 TRP A CA 1
ATOM 576 C C . TRP A 1 76 ? -7.710 -1.593 4.159 1.00 98.56 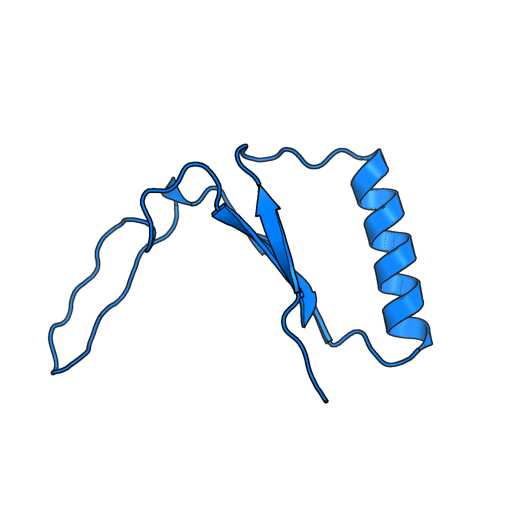76 TRP A C 1
ATOM 578 O O . TRP A 1 76 ? -8.123 -1.276 3.037 1.00 98.56 76 TRP A O 1
ATOM 588 N N . LEU A 1 77 ? -7.903 -2.799 4.707 1.00 97.94 77 LEU A N 1
ATOM 589 C CA . LEU A 1 77 ? -8.776 -3.865 4.184 1.00 97.94 77 LEU A CA 1
ATOM 590 C C . LEU A 1 77 ? -9.977 -4.125 5.106 1.00 97.94 77 LEU A C 1
ATOM 592 O O . LEU A 1 77 ? -9.778 -4.085 6.344 1.00 97.94 77 LEU A O 1
#

Mean predicted aligned error: 3.15 Å

Solvent-accessible surface area (backbone atoms only — not comparable to full-atom values): 4761 Å² total; per-residue (Å²): 139,87,57,79,48,79,35,75,38,70,71,68,86,75,81,46,76,69,55,52,55,53,50,50,54,51,50,50,52,30,47,77,70,73,60,62,72,48,74,50,77,50,69,58,56,80,78,33,61,38,78,44,59,70,91,76,58,74,42,72,65,73,31,45,92,65,99,55,70,66,42,73,38,26,40,38,65

Nearest PDB structures (foldseek):
  1s7i-assembly1_A-2  TM=7.552E-01  e=9.272E-04  Pseudomonas aeruginosa
  2krb-assembly1_A  TM=4.775E-01  e=1.917E+00  Homo sapiens
  5dud-assembly2_D  TM=5.294E-01  e=9.303E+00  Escherichia coli K-12

Radius of gyration: 15.71 Å; Cα contacts (8 Å, |Δi|>4): 94; chains: 1; bounding box: 31×28×40 Å

Secondary structure (DSSP, 8-state):
----EEEEESSSS---HHHHHHHHHHHHHHHHTT----EEEPPPGGG---EE-GGG--EE-SS-S---SSEEEEEE-

pLDDT: mean 94.76, std 4.46, range [77.19, 98.69]